Protein AF-A0A5N8X431-F1 (afdb_monomer)

Mean predicted aligned error: 6.58 Å

Radius of gyration: 12.1 Å; Cα contacts (8 Å, |Δi|>4): 153; chains: 1; bounding box: 30×31×30 Å

Solvent-accessible surface area (backbone atoms only — not comparable to full-atom values): 5668 Å² total; per-residue (Å²): 129,79,76,40,90,82,51,96,41,92,57,31,38,32,69,59,60,76,90,48,46,66,59,46,61,71,66,29,78,81,65,26,29,38,34,37,30,23,66,58,78,63,86,53,52,80,65,50,66,90,36,86,57,51,46,81,43,75,53,60,50,85,88,57,97,40,44,24,39,34,29,41,56,88,43,33,19,68,36,58,39,78,55,50,64,63,52,44,55,40,46,59,68,58,66,80,104

pLDDT: mean 82.47, std 11.88, range [44.91, 93.44]

Foldseek 3Di:
DAPCPPDPQPQASHFAPPVCVVVLVVPLPVQAKEKEQQCQPCLQVVLCVVVPRYDYDYHHDPPDSFRMFIAGSVRGTQDGHRDSVVVNVSCVVPVVD

Secondary structure (DSSP, 8-state):
--S-TT-SSTTTTSBPPGGGHHHHHHHSTTS-EEEEESS-S-TTHHHHTT-TTEEEEE---SS-SSSEEEE-TTSBEEEEES-HHHHHHHHHHHHT-

Organism: NCBI:txid2596892

Sequence (97 aa):
MDYAPESEQPLVGRFLPSVFREVAAEYMSDGRFLLLDLVGDGSIDAAVDGADRVRLVHRPVPDPDAAALLVRPDGYVAWAGADTTGLRDALDRWYAV

Structure (mmCIF, N/CA/C/O backbone):
data_AF-A0A5N8X431-F1
#
_entry.id   AF-A0A5N8X431-F1
#
loop_
_atom_site.group_PDB
_atom_site.id
_atom_site.type_symbol
_atom_site.label_atom_id
_atom_site.label_alt_id
_atom_site.label_comp_id
_atom_site.label_asym_id
_atom_site.label_entity_id
_atom_site.label_seq_id
_atom_site.pdbx_PDB_ins_code
_atom_site.Cartn_x
_atom_site.Cartn_y
_atom_site.Cartn_z
_atom_site.occupancy
_atom_site.B_iso_or_equiv
_atom_site.auth_seq_id
_atom_site.auth_comp_id
_atom_site.auth_asym_id
_atom_site.auth_atom_id
_atom_site.pdbx_PDB_model_num
ATOM 1 N N . MET A 1 1 ? -6.555 -18.275 -7.668 1.00 51.38 1 MET A N 1
ATOM 2 C CA . MET A 1 1 ? -7.949 -17.798 -7.710 1.00 51.38 1 MET A CA 1
ATOM 3 C C . MET A 1 1 ? -7.844 -16.292 -7.820 1.00 51.38 1 MET A C 1
ATOM 5 O O . MET A 1 1 ? -7.550 -15.646 -6.827 1.00 51.38 1 MET A O 1
ATOM 9 N N . ASP A 1 2 ? -7.893 -15.778 -9.045 1.00 44.91 2 ASP A N 1
ATOM 10 C CA . ASP A 1 2 ? -7.684 -14.365 -9.362 1.00 44.91 2 ASP A CA 1
ATOM 11 C C . ASP A 1 2 ? -8.960 -13.579 -9.031 1.00 44.91 2 ASP A C 1
ATOM 13 O O . ASP A 1 2 ? -10.030 -13.874 -9.558 1.00 44.91 2 ASP A O 1
ATOM 17 N N . TYR A 1 3 ? -8.859 -12.621 -8.106 1.00 53.69 3 TYR A N 1
ATOM 18 C CA . TYR A 1 3 ? -10.009 -11.869 -7.580 1.00 53.69 3 TYR A CA 1
ATOM 19 C C . TYR A 1 3 ? -10.270 -10.546 -8.332 1.00 53.69 3 TYR A C 1
ATOM 21 O O . TYR A 1 3 ? -11.252 -9.862 -8.060 1.00 53.69 3 TYR A O 1
ATOM 29 N N . ALA A 1 4 ? -9.416 -10.187 -9.295 1.00 48.72 4 ALA A N 1
ATOM 30 C CA . ALA A 1 4 ? -9.549 -8.976 -10.107 1.00 48.72 4 ALA A CA 1
ATOM 31 C C . ALA A 1 4 ? -9.214 -9.255 -11.590 1.00 48.72 4 ALA A C 1
ATOM 33 O O . ALA A 1 4 ? -8.167 -8.837 -12.076 1.00 48.72 4 ALA A O 1
ATOM 34 N N . PRO A 1 5 ? -10.076 -9.983 -12.326 1.00 47.88 5 PRO A N 1
ATOM 35 C CA . PRO A 1 5 ? -9.832 -10.333 -13.731 1.00 47.88 5 PRO A CA 1
ATOM 36 C C . PRO A 1 5 ? -9.905 -9.139 -14.704 1.00 47.88 5 PRO A C 1
ATOM 38 O O . PRO A 1 5 ? -9.578 -9.301 -15.875 1.00 47.88 5 PRO A O 1
ATOM 41 N N . GLU A 1 6 ? -10.335 -7.963 -14.237 1.00 47.84 6 GLU A N 1
ATOM 42 C CA . GLU A 1 6 ? -10.516 -6.743 -15.042 1.00 47.84 6 GLU A CA 1
ATOM 43 C C . GLU A 1 6 ? -9.416 -5.693 -14.816 1.00 47.84 6 GLU A C 1
ATOM 45 O O . GLU A 1 6 ? -9.422 -4.646 -15.457 1.00 47.84 6 GLU A O 1
ATOM 50 N N . SER A 1 7 ? -8.471 -5.933 -13.903 1.00 51.28 7 SER A N 1
ATOM 51 C CA . SER A 1 7 ? -7.381 -4.987 -13.671 1.00 51.28 7 SER A CA 1
ATOM 52 C C . SER A 1 7 ? -6.321 -5.127 -14.763 1.00 51.28 7 SER A C 1
ATOM 54 O O . SER A 1 7 ? -5.731 -6.191 -14.926 1.00 51.28 7 SER A O 1
ATOM 56 N N . GLU A 1 8 ? -6.016 -4.028 -15.458 1.00 58.12 8 GLU A N 1
ATOM 57 C CA . GLU A 1 8 ? -4.936 -3.933 -16.463 1.00 58.12 8 GLU A CA 1
ATOM 58 C C . GLU A 1 8 ? -3.536 -4.224 -15.880 1.00 58.12 8 GLU A C 1
ATOM 60 O O . GLU A 1 8 ? -2.551 -4.329 -16.607 1.00 58.12 8 GLU A O 1
ATOM 65 N N . GLN A 1 9 ? -3.453 -4.390 -14.559 1.00 60.75 9 GLN A N 1
ATOM 66 C CA . GLN A 1 9 ? -2.241 -4.624 -13.795 1.00 60.75 9 GLN A CA 1
ATOM 67 C C . GLN A 1 9 ? -2.196 -6.073 -13.279 1.00 60.75 9 GLN A C 1
ATOM 69 O O . GLN A 1 9 ? -2.957 -6.422 -12.369 1.00 60.75 9 GLN A O 1
ATOM 74 N N . PRO A 1 10 ? -1.282 -6.925 -13.789 1.00 66.94 10 PRO A N 1
ATOM 75 C CA . PRO A 1 10 ? -1.273 -8.374 -13.543 1.00 66.94 10 PRO A CA 1
ATOM 76 C C . PRO A 1 10 ? -0.978 -8.781 -12.091 1.00 66.94 10 PRO A C 1
ATOM 78 O O . PRO A 1 10 ? -1.046 -9.966 -11.758 1.00 66.94 10 PRO A O 1
ATOM 81 N N . LEU A 1 11 ? -0.623 -7.826 -11.230 1.00 67.19 11 LEU A N 1
ATOM 82 C CA . LEU A 1 11 ? -0.360 -8.045 -9.809 1.00 67.19 11 LEU A CA 1
ATOM 83 C C . LEU A 1 11 ? -1.608 -7.871 -8.934 1.00 67.19 11 LEU A C 1
ATOM 85 O O . LEU A 1 11 ? -1.639 -8.412 -7.830 1.00 67.19 11 LEU A O 1
ATOM 89 N N . VAL A 1 12 ? -2.641 -7.163 -9.399 1.00 76.56 12 VAL A N 1
ATOM 90 C CA . VAL A 1 12 ? -3.844 -6.900 -8.596 1.00 76.56 12 VAL A CA 1
ATOM 91 C C . VAL A 1 12 ? -4.623 -8.196 -8.361 1.00 76.56 12 VAL A C 1
ATOM 93 O O . VAL A 1 12 ? -4.833 -9.001 -9.265 1.00 76.56 12 VAL A O 1
ATOM 96 N N . GLY A 1 13 ? -5.034 -8.431 -7.114 1.00 73.12 13 GLY A N 1
ATOM 97 C CA . GLY A 1 13 ? -5.726 -9.652 -6.701 1.00 73.12 13 GLY A CA 1
ATOM 98 C C . GLY A 1 13 ? -4.813 -10.865 -6.498 1.00 73.12 13 GLY A C 1
ATOM 99 O O . GLY A 1 13 ? -5.314 -11.943 -6.169 1.00 73.12 13 GLY A O 1
ATOM 100 N N . ARG A 1 14 ? -3.491 -10.713 -6.651 1.00 80.00 14 ARG A N 1
ATOM 101 C CA . ARG A 1 14 ? -2.504 -11.756 -6.339 1.00 80.00 14 ARG A CA 1
ATOM 102 C C . ARG A 1 14 ? -1.903 -11.560 -4.955 1.00 80.00 14 ARG A C 1
ATOM 104 O O . ARG A 1 14 ? -1.955 -10.477 -4.375 1.00 80.00 14 ARG A O 1
ATOM 111 N N . PHE A 1 15 ? -1.324 -12.634 -4.427 1.00 80.38 15 PHE A N 1
ATOM 112 C CA . PHE A 1 15 ? -0.537 -12.556 -3.203 1.00 80.38 15 PHE A CA 1
ATOM 113 C C . PHE A 1 15 ? 0.730 -11.736 -3.451 1.00 80.38 15 PHE A C 1
ATOM 115 O O . PHE A 1 15 ? 1.329 -11.837 -4.526 1.00 80.38 15 PHE A O 1
ATOM 122 N N . LEU A 1 16 ? 1.141 -10.961 -2.449 1.00 82.75 16 LEU A N 1
ATOM 123 C CA . LEU A 1 16 ? 2.332 -10.126 -2.500 1.00 82.75 16 LEU A CA 1
ATOM 124 C C . LEU A 1 16 ? 3.550 -10.922 -3.013 1.00 82.75 16 LEU A C 1
ATOM 126 O O . LEU A 1 16 ? 3.811 -12.022 -2.500 1.00 82.75 16 LEU A O 1
ATOM 130 N N . PRO A 1 17 ? 4.319 -10.386 -3.983 1.00 83.75 17 PRO A N 1
ATOM 131 C CA . PRO A 1 17 ? 5.537 -11.028 -4.457 1.00 83.75 17 PRO A CA 1
ATOM 132 C C . PRO A 1 17 ? 6.470 -11.398 -3.301 1.00 83.75 17 PRO A C 1
ATOM 134 O O . PRO A 1 17 ? 6.651 -10.630 -2.354 1.00 83.75 17 PRO A O 1
ATOM 137 N N . SER A 1 18 ? 7.091 -12.579 -3.375 1.00 85.06 18 SER A N 1
ATOM 138 C CA . SER A 1 18 ? 7.882 -13.137 -2.268 1.00 85.06 18 SER A CA 1
ATOM 139 C C . SER A 1 18 ? 9.037 -12.240 -1.819 1.00 85.06 18 SER A C 1
ATOM 141 O O . SER A 1 18 ? 9.403 -12.278 -0.649 1.00 85.06 18 SER A O 1
ATOM 143 N N . VAL A 1 19 ? 9.563 -11.407 -2.720 1.00 85.25 19 VAL A N 1
ATOM 144 C CA . VAL A 1 19 ? 10.606 -10.404 -2.446 1.00 85.25 19 VAL A CA 1
ATOM 145 C C . VAL A 1 19 ? 10.185 -9.352 -1.409 1.00 85.25 19 VAL A C 1
ATOM 147 O O . VAL A 1 19 ? 11.035 -8.816 -0.707 1.00 85.25 19 VAL A O 1
ATOM 150 N N . PHE A 1 20 ? 8.884 -9.094 -1.244 1.00 88.12 20 PHE A N 1
ATOM 151 C CA . PHE A 1 20 ? 8.364 -8.122 -0.276 1.00 88.12 20 PHE A CA 1
ATOM 152 C C . PHE A 1 20 ? 7.798 -8.773 0.996 1.00 88.12 20 PHE A C 1
ATOM 154 O O . PHE A 1 20 ? 7.239 -8.079 1.842 1.00 88.12 20 PHE A O 1
ATOM 161 N N . ARG A 1 21 ? 7.942 -10.095 1.174 1.00 84.50 21 ARG A N 1
ATOM 162 C CA . ARG A 1 21 ? 7.388 -10.802 2.345 1.00 84.50 21 ARG A CA 1
ATOM 163 C C . ARG A 1 21 ? 7.971 -10.339 3.672 1.00 84.50 21 ARG A C 1
ATOM 165 O O . ARG A 1 21 ? 7.227 -10.255 4.640 1.00 84.50 21 ARG A O 1
ATOM 172 N N . GLU A 1 22 ? 9.267 -10.049 3.723 1.00 86.75 22 GLU A N 1
ATOM 173 C CA . GLU A 1 22 ? 9.899 -9.561 4.954 1.00 86.75 22 GLU A CA 1
ATOM 174 C C . GLU A 1 22 ? 9.358 -8.181 5.337 1.00 86.75 22 GLU A C 1
ATOM 176 O O . GLU A 1 22 ? 9.005 -7.955 6.489 1.00 86.75 22 GLU A O 1
ATOM 181 N N . VAL A 1 23 ? 9.172 -7.307 4.343 1.00 87.88 23 VAL A N 1
ATOM 182 C CA . VAL A 1 23 ? 8.565 -5.980 4.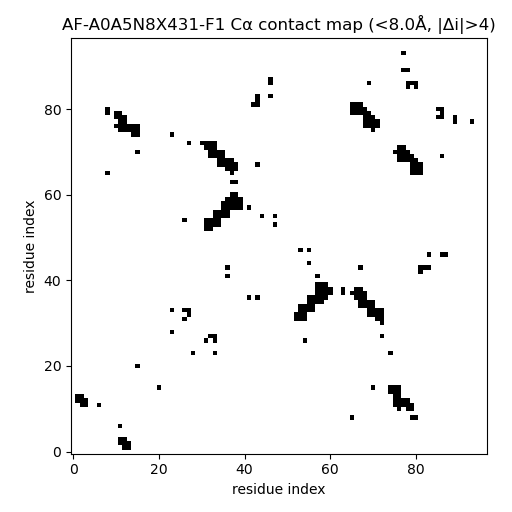521 1.00 87.88 23 VAL A CA 1
ATOM 183 C C . VAL A 1 23 ? 7.127 -6.113 5.019 1.00 87.88 23 VAL A C 1
ATOM 185 O O . VAL A 1 23 ? 6.740 -5.460 5.981 1.00 87.88 23 VAL A O 1
ATOM 188 N N . ALA A 1 24 ? 6.339 -7.006 4.420 1.00 85.50 24 ALA A N 1
ATOM 189 C CA . ALA A 1 24 ? 4.988 -7.289 4.891 1.00 85.50 24 ALA A CA 1
ATOM 190 C C . ALA A 1 24 ? 4.966 -7.806 6.336 1.00 85.50 24 ALA A C 1
ATOM 192 O O . ALA A 1 24 ? 4.181 -7.319 7.144 1.00 85.50 24 ALA A O 1
ATOM 193 N N . ALA A 1 25 ? 5.842 -8.749 6.689 1.00 85.00 25 ALA A N 1
ATOM 194 C CA . ALA A 1 25 ? 5.922 -9.277 8.049 1.00 85.00 25 ALA A CA 1
ATOM 195 C C . ALA A 1 25 ? 6.273 -8.184 9.075 1.00 85.00 25 ALA A C 1
ATOM 197 O O . ALA A 1 25 ? 5.687 -8.139 10.157 1.00 85.00 25 ALA A O 1
ATOM 198 N N . GLU A 1 26 ? 7.184 -7.277 8.722 1.00 87.19 26 GLU A N 1
ATOM 199 C CA . GLU A 1 26 ? 7.597 -6.160 9.574 1.00 87.19 26 GLU A CA 1
ATOM 200 C C . GLU A 1 26 ? 6.475 -5.131 9.778 1.00 87.19 26 GLU A C 1
ATOM 202 O O . GLU A 1 26 ? 6.268 -4.641 10.888 1.00 87.19 26 GLU A O 1
ATOM 207 N N . TYR A 1 27 ? 5.726 -4.819 8.719 1.00 87.56 27 TYR A N 1
ATOM 208 C CA . TYR A 1 27 ? 4.869 -3.632 8.676 1.00 87.56 27 TYR A CA 1
ATOM 209 C C . TYR A 1 27 ? 3.365 -3.891 8.720 1.00 87.56 27 TYR A C 1
ATOM 211 O O . TYR A 1 27 ? 2.600 -2.947 8.917 1.00 87.56 27 TYR A O 1
ATOM 219 N N . MET A 1 28 ? 2.935 -5.139 8.541 1.00 85.81 28 MET A N 1
ATOM 220 C CA . MET A 1 28 ? 1.517 -5.516 8.525 1.00 85.81 28 MET A CA 1
ATOM 221 C C . MET A 1 28 ? 1.081 -6.267 9.789 1.00 85.81 28 MET A C 1
ATOM 223 O O . MET A 1 28 ? -0.068 -6.698 9.883 1.00 85.81 28 MET A O 1
ATOM 227 N N . SER A 1 29 ? 1.965 -6.395 10.784 1.00 80.62 29 SER A N 1
ATOM 228 C CA . SER A 1 29 ? 1.678 -7.060 12.067 1.00 80.62 29 SER A CA 1
ATOM 229 C C . SER A 1 29 ? 0.508 -6.421 12.835 1.00 80.62 29 SER A C 1
ATOM 231 O O . SER A 1 29 ? -0.165 -7.075 13.626 1.00 80.62 29 SER A O 1
ATOM 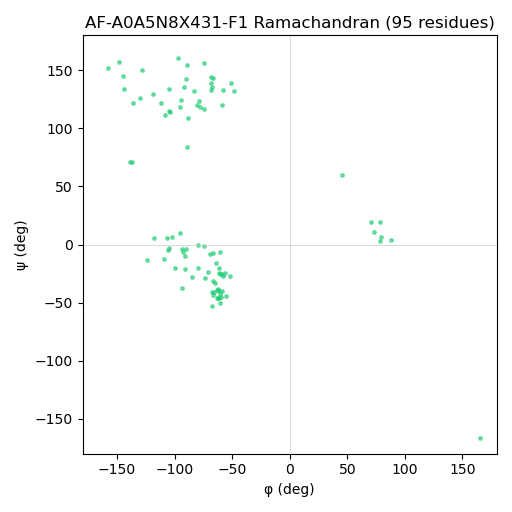233 N N . ASP A 1 30 ? 0.245 -5.144 12.581 1.00 82.25 30 ASP A N 1
ATOM 234 C CA . ASP A 1 30 ? -0.794 -4.313 13.186 1.00 82.25 30 ASP A CA 1
ATOM 235 C C . ASP A 1 30 ? -2.092 -4.236 12.358 1.00 82.25 30 ASP A C 1
ATOM 237 O O . ASP A 1 30 ? -2.980 -3.443 12.667 1.00 82.25 30 ASP A O 1
ATOM 241 N N . GLY A 1 31 ? -2.225 -5.062 11.313 1.00 84.31 31 GLY A N 1
ATOM 242 C CA . GLY A 1 31 ? -3.454 -5.165 10.519 1.00 84.31 31 GLY A CA 1
ATOM 243 C C . GLY A 1 31 ? -3.746 -3.939 9.646 1.00 84.31 31 GLY A C 1
ATOM 244 O O . GLY A 1 31 ? -4.889 -3.731 9.237 1.00 84.31 31 GLY A O 1
ATOM 245 N N . ARG A 1 32 ? -2.730 -3.111 9.378 1.00 88.88 32 ARG A N 1
ATOM 246 C CA . ARG A 1 32 ? -2.815 -1.940 8.497 1.00 88.88 32 ARG A CA 1
ATOM 247 C C . ARG A 1 32 ? -2.509 -2.306 7.047 1.00 88.88 32 ARG A C 1
ATOM 249 O O . ARG A 1 32 ? -1.823 -3.290 6.771 1.00 88.88 32 ARG A O 1
ATOM 256 N N . PHE A 1 33 ? -3.041 -1.510 6.125 1.00 91.19 33 PHE A N 1
ATOM 257 C CA . PHE A 1 33 ? -2.679 -1.601 4.716 1.00 91.19 33 PHE A CA 1
ATOM 258 C C . PHE A 1 33 ? -1.231 -1.150 4.546 1.00 91.19 33 PHE A C 1
ATOM 260 O O . PHE A 1 33 ? -0.783 -0.229 5.226 1.00 91.19 33 PHE A O 1
ATOM 267 N N . LEU A 1 34 ? -0.511 -1.781 3.630 1.00 92.44 34 LEU A N 1
ATOM 268 C CA . LEU A 1 34 ? 0.864 -1.432 3.300 1.00 92.44 34 LEU A CA 1
ATOM 269 C C . LEU A 1 34 ? 0.894 -0.854 1.887 1.00 92.44 34 LEU A C 1
ATOM 271 O O . LEU A 1 34 ? 0.483 -1.522 0.943 1.00 92.44 34 LEU A O 1
ATOM 275 N N . LEU A 1 35 ? 1.376 0.375 1.743 1.00 93.44 35 LEU A N 1
ATOM 276 C CA . LEU A 1 35 ? 1.639 1.002 0.455 1.00 93.44 35 LEU A CA 1
ATOM 277 C C . LEU A 1 35 ? 3.147 0.996 0.217 1.00 93.44 35 LEU A C 1
ATOM 279 O O . LEU A 1 35 ? 3.899 1.633 0.951 1.00 93.44 35 LEU A O 1
ATOM 283 N N . LEU A 1 36 ? 3.583 0.242 -0.786 1.00 93.25 36 LEU A N 1
ATOM 284 C CA . LEU A 1 36 ? 4.973 0.184 -1.218 1.00 93.25 36 LEU A CA 1
ATOM 285 C C . LEU A 1 36 ? 5.175 1.161 -2.368 1.00 93.25 36 LEU A C 1
ATOM 287 O O . LEU A 1 36 ? 4.579 0.973 -3.425 1.00 93.25 36 LEU A O 1
ATOM 291 N N . ASP A 1 37 ? 6.033 2.156 -2.175 1.00 93.38 37 ASP A N 1
ATOM 292 C CA . ASP A 1 37 ? 6.544 2.994 -3.260 1.00 93.38 37 ASP A CA 1
ATOM 293 C C . ASP A 1 37 ? 7.803 2.333 -3.841 1.00 93.38 37 ASP A C 1
ATOM 295 O O . ASP A 1 37 ? 8.841 2.260 -3.179 1.00 93.38 37 ASP A O 1
ATOM 299 N N . LEU A 1 38 ? 7.686 1.795 -5.056 1.00 92.12 38 LEU A N 1
ATOM 300 C CA . LEU A 1 38 ? 8.741 1.050 -5.746 1.00 92.12 38 LEU A CA 1
ATOM 301 C C . LEU A 1 38 ? 9.635 1.938 -6.618 1.00 92.12 38 LEU A C 1
ATOM 303 O O . LEU A 1 38 ? 10.672 1.467 -7.087 1.00 92.12 38 LEU A O 1
ATOM 307 N N . VAL A 1 39 ? 9.262 3.204 -6.817 1.00 90.50 39 VAL A N 1
ATOM 308 C CA . VAL A 1 39 ? 10.088 4.210 -7.503 1.00 90.50 39 VAL A CA 1
ATOM 309 C C . VAL A 1 39 ? 10.902 5.003 -6.481 1.00 90.50 39 VAL A C 1
ATOM 311 O O . VAL A 1 39 ? 12.077 5.283 -6.716 1.00 90.50 39 VAL A O 1
ATOM 314 N N . GLY A 1 40 ? 10.317 5.300 -5.319 1.00 86.88 40 GLY A N 1
ATOM 315 C CA . GLY A 1 40 ? 10.962 6.062 -4.251 1.00 86.88 40 GLY A CA 1
ATOM 316 C C . GLY A 1 40 ? 10.982 7.572 -4.503 1.00 86.88 40 GLY A C 1
ATOM 317 O O . GLY A 1 40 ? 11.822 8.261 -3.925 1.00 86.88 40 GLY A O 1
ATOM 318 N N . ASP A 1 41 ? 10.125 8.081 -5.392 1.00 85.75 41 ASP A N 1
ATOM 319 C CA . ASP A 1 41 ? 10.059 9.501 -5.764 1.00 85.75 41 ASP A CA 1
ATOM 320 C C . ASP A 1 41 ? 9.044 10.304 -4.932 1.00 85.75 41 ASP A C 1
ATOM 322 O O . ASP A 1 41 ? 8.995 11.530 -5.042 1.00 85.75 41 ASP A O 1
ATOM 326 N N . GLY A 1 42 ? 8.255 9.627 -4.091 1.00 84.25 42 GLY A N 1
ATOM 327 C CA . GLY A 1 42 ? 7.252 10.247 -3.229 1.00 84.25 42 GLY A CA 1
ATOM 328 C C . GLY A 1 42 ? 6.006 10.752 -3.967 1.00 84.25 42 GLY A C 1
ATOM 329 O O . GLY A 1 42 ? 5.184 11.464 -3.386 1.00 84.25 42 GLY A O 1
ATOM 330 N N . SER A 1 43 ? 5.826 10.399 -5.247 1.00 84.06 43 SER A N 1
ATOM 331 C CA . SER A 1 43 ? 4.713 10.886 -6.082 1.00 84.06 43 SER A CA 1
ATOM 332 C C . SER A 1 43 ? 3.324 10.501 -5.547 1.00 84.06 43 SER A C 1
ATOM 334 O O . SER A 1 43 ? 2.321 11.135 -5.885 1.00 84.06 43 SER A O 1
ATOM 336 N N . ILE A 1 44 ? 3.255 9.474 -4.698 1.00 85.75 44 ILE A N 1
ATOM 337 C CA . ILE A 1 44 ? 2.017 8.927 -4.129 1.00 85.75 44 ILE A CA 1
ATOM 338 C C . ILE A 1 44 ? 1.783 9.291 -2.656 1.00 85.75 44 ILE A C 1
ATOM 340 O O . ILE A 1 44 ? 0.707 9.006 -2.131 1.00 85.75 44 ILE A O 1
ATOM 344 N N . ASP A 1 45 ? 2.726 9.959 -1.992 1.00 88.12 45 ASP A N 1
ATOM 345 C CA . ASP A 1 45 ? 2.673 10.237 -0.548 1.00 88.12 45 ASP A CA 1
ATOM 346 C C . ASP A 1 45 ? 1.443 11.068 -0.183 1.00 88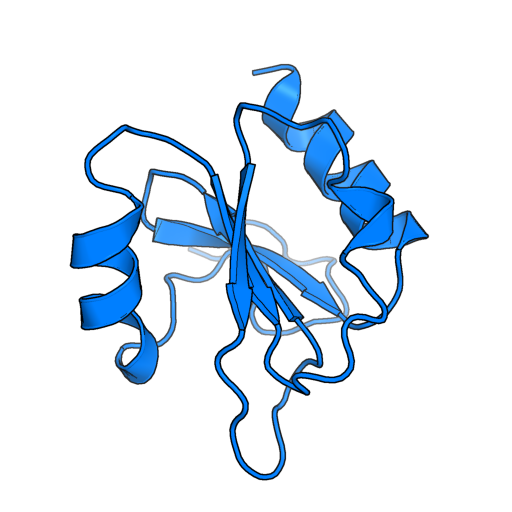.12 45 ASP A C 1
ATOM 348 O O . ASP A 1 45 ? 0.706 10.761 0.754 1.00 88.12 45 ASP A O 1
ATOM 352 N N . ALA A 1 46 ? 1.150 12.074 -1.009 1.00 86.50 46 ALA A N 1
ATOM 353 C CA . ALA A 1 46 ? -0.007 12.948 -0.848 1.00 86.50 46 ALA A CA 1
ATOM 354 C C . ALA A 1 46 ? -1.359 12.218 -0.985 1.00 86.50 46 ALA A C 1
ATOM 356 O O . ALA A 1 46 ? -2.399 12.773 -0.632 1.00 86.50 46 ALA A O 1
ATOM 357 N N . ALA A 1 47 ? -1.390 10.997 -1.530 1.00 84.00 47 ALA A N 1
ATOM 358 C CA . ALA A 1 47 ? -2.614 10.203 -1.608 1.00 84.00 47 ALA A CA 1
ATOM 359 C C . ALA A 1 47 ? -2.955 9.509 -0.282 1.00 84.00 47 ALA A C 1
ATOM 361 O O . ALA A 1 47 ? -4.113 9.149 -0.079 1.00 84.00 47 ALA A O 1
ATOM 362 N N . VAL A 1 48 ? -1.970 9.342 0.603 1.00 85.31 48 VAL A N 1
ATOM 363 C CA . VAL A 1 48 ? -2.117 8.688 1.912 1.00 85.31 48 VAL A CA 1
ATOM 364 C C . VAL A 1 48 ? -1.808 9.613 3.085 1.00 85.31 48 VAL A C 1
ATOM 366 O O . VAL A 1 48 ? -1.818 9.169 4.233 1.00 85.31 48 VAL A O 1
ATOM 369 N N . ASP A 1 49 ? -1.569 10.897 2.823 1.00 83.25 49 ASP A N 1
ATOM 370 C CA . ASP A 1 49 ? -1.415 11.902 3.869 1.00 83.25 49 ASP A CA 1
ATOM 371 C C . ASP A 1 49 ? -2.688 11.965 4.733 1.00 83.25 49 ASP A C 1
ATOM 373 O O . ASP A 1 49 ? -3.797 12.168 4.235 1.00 83.25 49 ASP A O 1
ATOM 377 N N . GLY A 1 50 ? -2.539 11.704 6.034 1.00 78.31 50 GLY A N 1
ATOM 378 C CA . GLY A 1 50 ? -3.654 11.587 6.983 1.00 78.31 50 GLY A CA 1
ATOM 379 C C . GLY A 1 50 ? -4.413 10.250 6.973 1.00 78.31 50 GLY A C 1
ATOM 380 O O . GLY A 1 50 ? -5.419 10.120 7.669 1.00 78.31 50 GLY A O 1
ATOM 381 N N . ALA A 1 51 ? -3.962 9.236 6.228 1.00 84.00 51 ALA A N 1
ATOM 382 C CA . ALA A 1 51 ? -4.585 7.914 6.221 1.00 84.00 51 ALA A CA 1
ATOM 383 C C . ALA A 1 51 ? -3.986 6.994 7.306 1.00 84.00 51 ALA A C 1
ATOM 385 O O . ALA A 1 51 ? -3.152 6.143 7.015 1.00 84.00 51 ALA A O 1
ATOM 386 N N . ASP A 1 52 ? -4.462 7.082 8.554 1.00 82.62 52 ASP A N 1
ATOM 387 C CA . ASP A 1 52 ? -3.918 6.325 9.707 1.00 82.62 52 ASP A CA 1
ATOM 388 C C . ASP A 1 52 ? -3.877 4.790 9.540 1.00 82.62 52 ASP A C 1
ATOM 390 O O . ASP A 1 52 ? -3.091 4.097 10.200 1.00 82.62 52 ASP A O 1
ATOM 394 N N . ARG A 1 53 ? -4.739 4.240 8.673 1.00 86.00 53 ARG A N 1
ATOM 395 C CA . ARG A 1 53 ? -4.809 2.799 8.371 1.00 86.00 53 ARG A CA 1
ATOM 396 C C . ARG A 1 53 ? -3.901 2.364 7.205 1.00 86.00 53 ARG A C 1
ATOM 398 O O . ARG A 1 53 ? -3.824 1.155 6.973 1.00 86.00 53 ARG A O 1
ATOM 405 N N . VAL A 1 54 ? -3.202 3.282 6.521 1.00 90.31 54 VAL A N 1
ATOM 406 C CA . VAL A 1 54 ? -2.155 2.958 5.535 1.00 90.31 54 VAL A CA 1
ATOM 407 C C . VAL A 1 54 ? -0.791 3.236 6.140 1.00 90.31 54 VAL A C 1
ATOM 409 O O . VAL A 1 54 ? -0.537 4.294 6.705 1.00 90.31 54 VAL A O 1
ATOM 412 N N . ARG A 1 55 ? 0.124 2.291 5.967 1.00 91.75 55 ARG A N 1
ATOM 413 C CA . ARG A 1 55 ? 1.543 2.499 6.194 1.00 91.75 55 ARG A CA 1
ATOM 414 C C . ARG A 1 55 ? 2.254 2.613 4.854 1.00 91.75 55 ARG A C 1
ATOM 416 O O . ARG A 1 55 ? 2.295 1.647 4.098 1.00 91.75 55 ARG A O 1
ATOM 423 N N . LEU A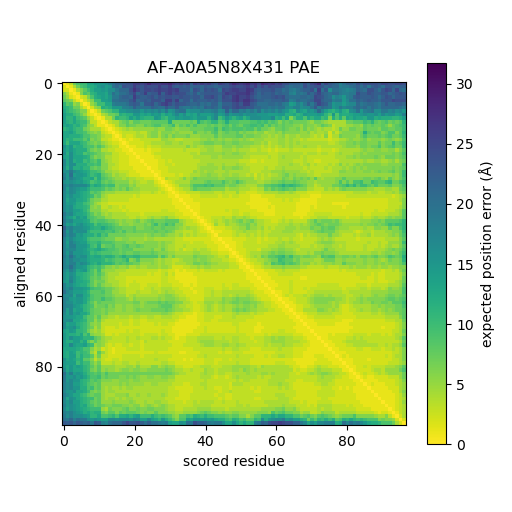 1 56 ? 2.815 3.783 4.580 1.00 92.06 56 LEU A N 1
ATOM 424 C CA . LEU A 1 56 ? 3.670 4.020 3.422 1.00 92.06 56 LEU A CA 1
ATOM 425 C C . LEU A 1 56 ? 5.103 3.567 3.721 1.00 92.06 56 LEU A C 1
ATOM 427 O O . LEU A 1 56 ? 5.655 3.899 4.771 1.00 92.06 56 LEU A O 1
ATOM 431 N N . VAL A 1 57 ? 5.701 2.813 2.801 1.00 92.12 57 VAL A N 1
ATOM 432 C CA . VAL A 1 57 ? 7.099 2.380 2.869 1.00 92.12 57 VAL A CA 1
ATOM 433 C C . VAL A 1 57 ? 7.739 2.546 1.493 1.00 92.12 57 VAL A C 1
ATOM 435 O O . VAL A 1 57 ? 7.311 1.925 0.521 1.00 92.12 57 VAL A O 1
ATOM 438 N N . HIS A 1 58 ? 8.811 3.331 1.417 1.00 92.38 58 HIS A N 1
ATOM 439 C CA . HIS A 1 58 ? 9.601 3.466 0.193 1.00 92.38 58 HIS A CA 1
ATOM 440 C C . HIS A 1 58 ? 10.568 2.288 0.060 1.00 92.38 58 HIS A C 1
ATOM 442 O O . HIS A 1 58 ? 11.420 2.048 0.921 1.00 92.38 58 HIS A O 1
ATOM 448 N N . ARG A 1 59 ? 10.425 1.528 -1.023 1.00 91.00 59 ARG A N 1
ATOM 449 C CA . ARG A 1 59 ? 11.228 0.352 -1.367 1.00 91.00 59 ARG A CA 1
ATOM 450 C C . ARG A 1 59 ? 11.578 0.390 -2.854 1.00 91.00 59 ARG A C 1
ATOM 452 O O . ARG A 1 59 ? 11.070 -0.443 -3.601 1.00 91.00 59 ARG A O 1
ATOM 459 N N . PRO A 1 60 ? 12.465 1.308 -3.273 1.00 90.06 60 PRO A N 1
ATOM 460 C CA . PRO A 1 60 ? 12.868 1.400 -4.665 1.00 90.06 60 PRO A CA 1
ATOM 461 C C . PRO A 1 60 ? 13.469 0.079 -5.152 1.00 90.06 60 PRO A C 1
ATOM 463 O O . PRO A 1 60 ? 14.318 -0.515 -4.477 1.00 90.06 60 PRO A O 1
ATOM 466 N N . VAL A 1 61 ? 13.029 -0.382 -6.321 1.00 87.94 61 VAL A N 1
ATOM 467 C CA . VAL A 1 61 ? 13.571 -1.568 -7.002 1.00 87.94 61 VAL A CA 1
ATOM 468 C C . VAL A 1 61 ? 13.924 -1.213 -8.451 1.00 87.94 61 VAL A C 1
ATOM 470 O O . VAL A 1 61 ? 13.308 -0.312 -9.016 1.00 87.94 61 VAL A O 1
ATOM 473 N N . PRO A 1 62 ? 14.926 -1.867 -9.064 1.00 87.44 62 PRO A N 1
ATOM 474 C CA . PRO A 1 62 ? 15.237 -1.644 -10.474 1.00 87.44 62 PRO A CA 1
ATOM 475 C C . PRO A 1 62 ? 14.103 -2.166 -11.365 1.00 87.44 62 PRO A C 1
ATOM 477 O O . PRO A 1 62 ? 13.609 -3.267 -11.127 1.00 87.44 62 PRO A O 1
ATOM 480 N N . ASP A 1 63 ? 13.725 -1.374 -12.372 1.00 82.31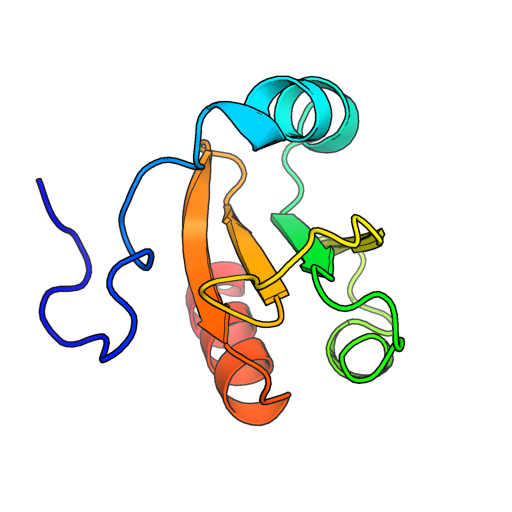 63 ASP A N 1
ATOM 481 C CA . ASP A 1 63 ? 12.726 -1.706 -13.401 1.00 82.31 63 ASP A CA 1
ATOM 482 C C . ASP A 1 63 ? 11.440 -2.354 -12.837 1.00 82.31 63 ASP A C 1
ATOM 484 O O . ASP A 1 63 ? 11.121 -3.498 -13.172 1.00 82.31 63 ASP A O 1
ATOM 488 N N . PRO A 1 64 ? 10.702 -1.664 -11.944 1.00 84.44 64 PRO A N 1
ATOM 489 C CA . PRO A 1 64 ? 9.514 -2.239 -11.335 1.00 84.44 64 PRO A CA 1
ATOM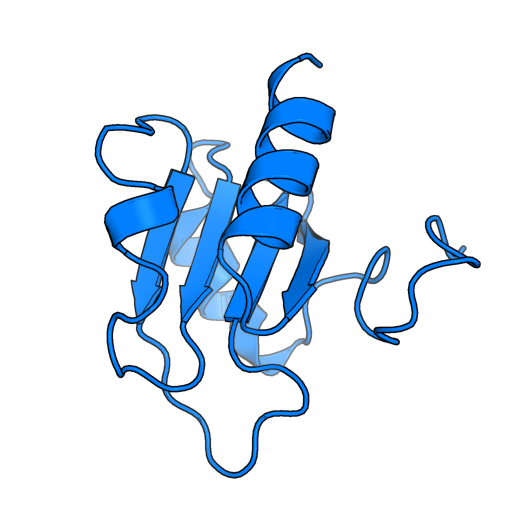 490 C C . PRO A 1 64 ? 8.384 -2.411 -12.358 1.00 84.44 64 PRO A C 1
ATOM 492 O O . PRO A 1 64 ? 8.091 -1.499 -13.129 1.00 84.44 64 PRO A O 1
ATOM 495 N N . ASP A 1 65 ? 7.667 -3.538 -12.287 1.00 81.88 65 ASP A N 1
ATOM 496 C CA . ASP A 1 65 ? 6.463 -3.778 -13.102 1.00 81.88 65 ASP A CA 1
ATOM 497 C C . ASP A 1 65 ? 5.336 -2.758 -12.818 1.00 81.88 65 ASP A C 1
ATOM 499 O O . ASP A 1 65 ? 4.480 -2.514 -13.667 1.00 81.88 65 ASP A O 1
ATOM 503 N N . ALA A 1 66 ? 5.325 -2.157 -11.623 1.00 87.56 66 ALA A N 1
ATOM 504 C CA . ALA A 1 66 ? 4.406 -1.094 -11.221 1.00 87.56 66 ALA A CA 1
ATOM 505 C C . ALA A 1 66 ? 5.114 -0.091 -10.303 1.00 87.56 66 ALA A C 1
ATOM 507 O O . ALA A 1 66 ? 5.924 -0.488 -9.471 1.00 87.56 66 ALA A O 1
ATOM 508 N N . ALA A 1 67 ? 4.783 1.198 -10.400 1.00 89.75 67 ALA A N 1
ATOM 509 C CA . ALA A 1 67 ? 5.463 2.223 -9.603 1.00 89.75 67 ALA A CA 1
ATOM 510 C C . ALA A 1 67 ? 5.184 2.107 -8.094 1.00 89.75 67 ALA A C 1
ATOM 512 O O . ALA A 1 67 ? 6.049 2.410 -7.279 1.00 89.75 67 ALA A O 1
ATOM 513 N N . ALA A 1 68 ? 3.999 1.635 -7.716 1.00 91.88 68 ALA A N 1
ATOM 514 C CA . ALA A 1 68 ? 3.611 1.406 -6.336 1.00 91.88 68 ALA A CA 1
ATOM 515 C C . ALA A 1 68 ? 2.630 0.233 -6.209 1.00 91.88 68 ALA A C 1
ATOM 517 O O . ALA A 1 68 ? 1.934 -0.121 -7.165 1.00 91.88 68 ALA A O 1
ATOM 518 N N . LEU A 1 69 ? 2.567 -0.360 -5.014 1.00 92.44 69 LEU A N 1
ATOM 519 C CA . LEU A 1 69 ? 1.667 -1.464 -4.668 1.00 92.44 69 LEU A CA 1
ATOM 520 C C . LEU A 1 69 ? 0.911 -1.158 -3.374 1.00 92.44 69 LEU A C 1
ATOM 522 O O . LEU A 1 69 ? 1.533 -0.933 -2.339 1.00 92.44 69 LEU A O 1
ATOM 526 N N . LEU A 1 70 ? -0.418 -1.243 -3.403 1.00 92.62 70 LEU A N 1
ATOM 527 C CA . LEU A 1 70 ? -1.249 -1.266 -2.201 1.00 92.62 70 LEU A CA 1
ATOM 528 C C . LEU A 1 70 ? -1.539 -2.715 -1.816 1.00 92.62 70 LEU A C 1
ATOM 530 O O . LEU A 1 70 ? -2.103 -3.479 -2.599 1.00 92.62 70 LEU A O 1
ATOM 534 N N . VAL A 1 71 ? -1.203 -3.078 -0.587 1.00 91.38 71 VAL A N 1
ATOM 535 C CA . VAL A 1 71 ? -1.300 -4.434 -0.050 1.00 91.38 71 VAL A CA 1
ATOM 536 C C . VAL A 1 71 ? -2.253 -4.435 1.138 1.00 91.38 71 VAL A C 1
ATOM 538 O O . VAL A 1 71 ? -2.136 -3.627 2.062 1.00 91.38 71 VAL A O 1
ATOM 541 N N . ARG A 1 72 ? -3.212 -5.354 1.113 1.00 90.56 72 ARG A N 1
ATOM 542 C CA . ARG A 1 72 ? -4.167 -5.581 2.197 1.00 90.56 72 ARG A CA 1
ATOM 543 C C . ARG A 1 72 ? -3.506 -6.300 3.368 1.00 90.56 72 ARG A C 1
ATOM 545 O O . ARG A 1 72 ? -2.591 -7.077 3.121 1.00 90.56 72 ARG A O 1
ATOM 552 N N . PRO A 1 73 ? -4.032 -6.172 4.600 1.00 87.88 73 PRO A N 1
ATOM 553 C CA . PRO A 1 73 ? -3.549 -6.900 5.781 1.00 87.88 73 PRO A CA 1
ATOM 554 C C . PRO A 1 73 ? -3.441 -8.426 5.607 1.00 87.88 73 PRO A C 1
ATOM 556 O O . PRO A 1 73 ? -2.620 -9.072 6.249 1.00 87.88 73 PRO A O 1
ATOM 559 N N . ASP A 1 74 ? -4.247 -9.008 4.718 1.00 87.44 74 ASP A N 1
ATOM 560 C CA . ASP A 1 74 ? -4.228 -10.433 4.354 1.00 87.44 74 ASP A CA 1
ATOM 561 C C . ASP A 1 74 ? -3.118 -10.830 3.355 1.00 87.44 74 ASP A C 1
ATOM 563 O O . ASP A 1 74 ? -2.985 -12.007 3.012 1.00 87.44 74 ASP A O 1
ATOM 567 N N . GLY A 1 75 ? -2.299 -9.878 2.904 1.00 86.62 75 GLY A N 1
ATOM 568 C CA . GLY A 1 75 ? -1.164 -10.111 2.011 1.00 86.62 75 GLY A CA 1
ATOM 569 C C . GLY A 1 75 ? -1.503 -10.074 0.522 1.00 86.62 75 GLY A C 1
ATOM 570 O O . GLY A 1 75 ? -0.619 -10.324 -0.298 1.00 86.62 75 GLY A O 1
ATOM 571 N N . TYR A 1 76 ? -2.744 -9.760 0.144 1.00 88.44 76 TYR A N 1
ATOM 572 C CA . TYR A 1 76 ? -3.121 -9.601 -1.259 1.00 88.44 76 TYR A CA 1
ATOM 573 C C . TYR A 1 76 ? -2.935 -8.164 -1.740 1.00 88.44 76 TYR A C 1
ATOM 575 O O . TYR A 1 76 ? -3.220 -7.200 -1.030 1.00 88.44 76 TYR A O 1
ATOM 583 N N . VAL A 1 77 ? -2.494 -8.023 -2.986 1.00 90.38 77 VAL A N 1
ATOM 584 C CA . VAL A 1 77 ? -2.363 -6.728 -3.653 1.00 90.38 77 VAL A CA 1
ATOM 585 C C . VAL A 1 77 ? -3.757 -6.226 -4.034 1.00 90.38 77 VAL A C 1
ATOM 587 O O . VAL A 1 77 ? -4.461 -6.844 -4.833 1.00 90.38 77 VAL A O 1
ATOM 590 N N . ALA A 1 78 ? -4.163 -5.105 -3.447 1.00 89.81 78 ALA A N 1
ATOM 591 C CA . ALA A 1 78 ? -5.419 -4.417 -3.727 1.00 89.81 78 ALA A CA 1
ATOM 592 C C . ALA A 1 78 ? -5.326 -3.468 -4.927 1.00 89.81 78 ALA A C 1
ATOM 594 O O . ALA A 1 78 ? -6.340 -3.235 -5.581 1.00 89.81 78 ALA A O 1
ATOM 595 N N . TRP A 1 79 ? -4.138 -2.924 -5.201 1.00 92.00 79 TRP A N 1
ATOM 596 C CA . TRP A 1 79 ? -3.877 -2.025 -6.324 1.00 92.00 79 TRP A CA 1
ATOM 597 C C . TRP A 1 79 ? -2.386 -2.014 -6.674 1.00 92.00 79 TRP A C 1
ATOM 599 O O . TRP A 1 79 ? -1.538 -2.242 -5.811 1.00 92.00 79 TRP A O 1
ATOM 609 N N . ALA A 1 80 ? -2.083 -1.754 -7.941 1.00 90.94 80 ALA A N 1
ATOM 610 C CA . ALA A 1 80 ? -0.738 -1.571 -8.462 1.00 90.94 80 ALA A CA 1
ATOM 611 C C . ALA A 1 80 ? -0.791 -0.488 -9.542 1.00 90.94 80 ALA A C 1
ATOM 613 O O . ALA A 1 80 ? -1.680 -0.534 -10.389 1.00 90.94 80 ALA A O 1
ATOM 614 N N . GLY A 1 81 ? 0.124 0.474 -9.531 1.00 89.81 81 GLY A N 1
ATOM 615 C CA . GLY A 1 81 ? 0.099 1.565 -10.504 1.00 89.81 81 GLY A CA 1
ATOM 616 C C . GLY A 1 81 ? 0.991 2.731 -10.106 1.00 89.81 81 GLY A C 1
ATOM 617 O O . GLY A 1 81 ? 1.834 2.593 -9.226 1.00 89.81 81 GLY A O 1
ATOM 618 N N . ALA A 1 82 ? 0.815 3.867 -10.776 1.00 86.44 82 ALA A N 1
ATOM 619 C CA . ALA A 1 82 ? 1.569 5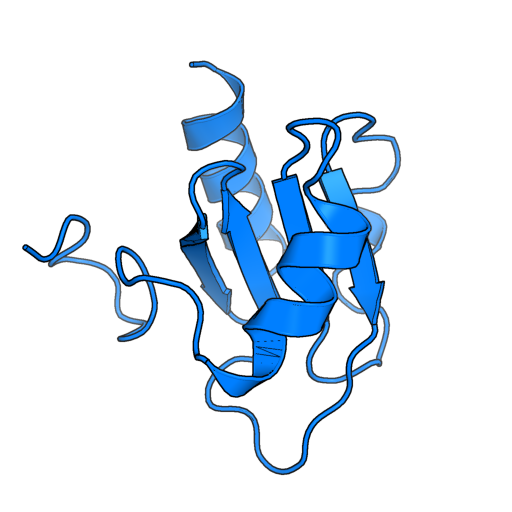.100 -10.518 1.00 86.44 82 ALA A CA 1
ATOM 620 C C . ALA A 1 82 ? 0.662 6.301 -10.214 1.00 86.44 82 ALA A C 1
ATOM 622 O O . ALA A 1 82 ? 1.131 7.345 -9.768 1.00 86.44 82 ALA A O 1
ATOM 623 N N . ASP A 1 83 ? -0.634 6.178 -10.482 1.00 86.62 83 ASP A N 1
ATOM 624 C CA . ASP A 1 83 ? -1.590 7.264 -10.386 1.00 86.62 83 ASP A CA 1
ATOM 625 C C . ASP A 1 83 ? -2.247 7.335 -9.002 1.00 86.62 83 ASP A C 1
ATOM 627 O O . ASP A 1 83 ? -2.695 6.347 -8.420 1.00 86.62 83 ASP A O 1
ATOM 631 N N . THR A 1 84 ? -2.344 8.554 -8.474 1.00 86.81 84 THR A N 1
ATOM 632 C CA . THR A 1 84 ? -2.963 8.807 -7.167 1.00 86.81 84 THR A CA 1
ATOM 633 C C . THR A 1 84 ? -4.481 8.624 -7.186 1.00 86.81 84 THR A C 1
ATOM 635 O O . THR A 1 84 ? -5.070 8.350 -6.143 1.00 86.81 84 THR A O 1
ATOM 638 N N . THR A 1 85 ? -5.124 8.750 -8.351 1.00 86.31 85 THR A N 1
ATOM 639 C CA . THR A 1 85 ? -6.572 8.555 -8.506 1.00 86.31 85 THR A CA 1
ATOM 640 C C . THR A 1 85 ? -6.966 7.098 -8.289 1.00 86.31 85 THR A C 1
ATOM 642 O O . THR A 1 85 ? -7.785 6.826 -7.418 1.00 86.31 85 THR A O 1
ATOM 645 N N . GLY A 1 86 ? -6.341 6.154 -8.992 1.00 86.12 86 GLY A N 1
ATOM 646 C CA . GLY A 1 86 ? -6.601 4.726 -8.838 1.00 86.12 86 GLY A CA 1
ATOM 647 C C . GLY A 1 86 ? -6.215 4.207 -7.455 1.00 86.12 86 GLY A C 1
ATOM 648 O O . GLY A 1 86 ? -6.909 3.351 -6.907 1.00 86.12 86 GLY A O 1
ATOM 649 N N . LEU A 1 87 ? -5.166 4.771 -6.843 1.00 88.00 87 LEU A N 1
ATOM 650 C CA . 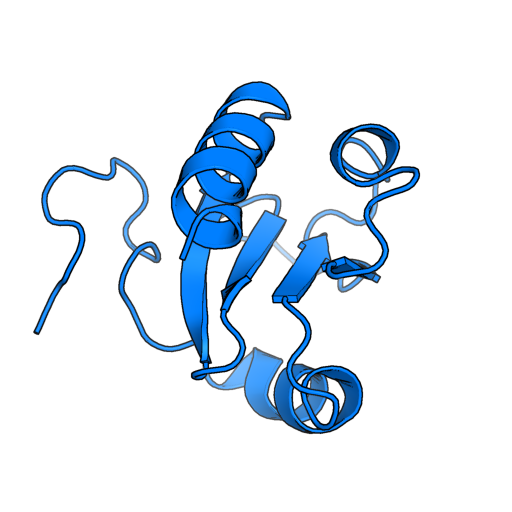LEU A 1 87 ? -4.835 4.496 -5.445 1.00 88.00 87 LEU A CA 1
ATOM 651 C C . LEU A 1 87 ? -5.967 4.932 -4.499 1.00 88.00 87 LEU A C 1
ATOM 653 O O . LEU A 1 87 ? -6.348 4.158 -3.623 1.00 88.00 87 LEU A O 1
ATOM 657 N N . ARG A 1 88 ? -6.532 6.133 -4.677 1.00 87.12 88 ARG A N 1
ATOM 658 C CA . ARG A 1 88 ? -7.675 6.605 -3.874 1.00 87.12 88 ARG A CA 1
ATOM 659 C C . ARG A 1 88 ? -8.914 5.744 -4.087 1.00 87.12 88 ARG A C 1
ATOM 661 O O . ARG A 1 88 ? -9.489 5.300 -3.103 1.00 87.12 88 ARG A O 1
ATOM 668 N N . ASP A 1 89 ? -9.251 5.413 -5.331 1.00 86.69 89 ASP A N 1
ATOM 669 C CA . ASP A 1 89 ? -10.385 4.531 -5.637 1.00 86.69 89 ASP A CA 1
ATOM 670 C C . ASP A 1 89 ? -10.225 3.150 -4.981 1.00 86.69 89 ASP A C 1
ATOM 672 O O . ASP A 1 89 ? -11.181 2.576 -4.450 1.00 86.69 89 ASP A O 1
ATOM 676 N N . ALA A 1 90 ? -9.003 2.608 -4.977 1.00 87.31 90 ALA A N 1
ATOM 677 C CA . ALA A 1 90 ? -8.701 1.365 -4.283 1.00 87.31 90 ALA A CA 1
ATOM 678 C C . ALA A 1 90 ? -8.834 1.516 -2.761 1.00 87.31 90 ALA A C 1
ATOM 680 O O . ALA A 1 90 ? -9.418 0.646 -2.112 1.00 87.31 90 ALA A O 1
ATOM 681 N N . LEU A 1 91 ? -8.328 2.608 -2.186 1.00 86.50 91 LEU A N 1
ATOM 682 C CA . LEU A 1 91 ? -8.474 2.890 -0.761 1.00 86.50 91 LEU A CA 1
ATOM 683 C C . LEU A 1 91 ? -9.948 3.003 -0.375 1.00 86.50 91 LEU A C 1
ATOM 685 O O . LEU A 1 91 ? -10.357 2.275 0.518 1.00 86.50 91 LEU A O 1
ATOM 689 N N . ASP A 1 92 ? -10.758 3.794 -1.079 1.00 85.62 92 ASP A N 1
ATOM 690 C CA . ASP A 1 92 ? -12.205 3.913 -0.846 1.00 85.62 92 ASP A CA 1
ATOM 691 C C . ASP A 1 92 ? -12.912 2.552 -0.914 1.00 85.62 92 ASP A C 1
ATOM 693 O O . ASP A 1 92 ? -13.700 2.197 -0.032 1.00 85.62 92 ASP A O 1
ATOM 697 N N . ARG A 1 93 ? -12.578 1.734 -1.921 1.00 84.00 93 ARG A N 1
ATOM 698 C CA . ARG A 1 93 ? -13.168 0.402 -2.100 1.00 84.00 93 ARG A CA 1
ATOM 699 C C . ARG A 1 93 ? -12.859 -0.551 -0.947 1.00 84.00 93 ARG A C 1
ATOM 701 O O . ARG A 1 93 ? -13.714 -1.360 -0.588 1.00 84.00 93 ARG A O 1
ATOM 708 N N . TRP A 1 94 ? -11.642 -0.510 -0.410 1.00 80.62 94 TRP A N 1
ATOM 709 C CA . TRP A 1 94 ? -11.181 -1.473 0.593 1.00 80.62 94 TRP A CA 1
ATOM 710 C C . TRP A 1 94 ? -11.246 -0.950 2.035 1.00 80.62 94 TRP A C 1
ATOM 712 O O . TRP A 1 94 ? -11.277 -1.759 2.958 1.00 80.62 94 TRP A O 1
ATOM 722 N N . TYR A 1 95 ? -11.304 0.366 2.252 1.00 73.38 95 TYR A N 1
ATOM 723 C CA . TYR A 1 95 ? -11.479 0.974 3.577 1.00 73.38 95 TYR A CA 1
ATOM 724 C C . TYR A 1 95 ? -12.899 0.839 4.117 1.00 73.38 95 TYR A C 1
ATOM 726 O O . TYR A 1 95 ? -13.068 0.815 5.338 1.00 73.38 95 TYR A O 1
ATOM 734 N N . ALA A 1 96 ? -13.896 0.781 3.231 1.00 62.34 96 ALA A N 1
ATOM 735 C CA . ALA A 1 96 ? -15.311 0.702 3.588 1.00 62.34 96 ALA A CA 1
ATOM 736 C C . ALA A 1 96 ? -15.754 -0.679 4.118 1.00 62.34 96 ALA A C 1
ATOM 738 O O . ALA A 1 96 ? -16.930 -0.847 4.446 1.00 62.34 96 ALA A O 1
ATOM 739 N N . VAL A 1 97 ? -14.837 -1.656 4.181 1.00 50.97 97 VAL A N 1
ATOM 740 C CA . VAL A 1 97 ? -15.089 -3.045 4.606 1.00 50.97 97 VAL A CA 1
ATOM 741 C C . VAL A 1 97 ? -14.564 -3.304 6.016 1.00 50.97 97 VAL A C 1
ATOM 743 O O . VAL A 1 97 ? -13.455 -2.819 6.350 1.00 50.97 97 VAL A O 1
#

Nearest PDB structures (foldseek):
  7vwp-assembly2_C-3  TM=7.835E-01  e=3.086E-06  Micromonospora rosaria
  6ui5-assembly1_B  TM=7.470E-01  e=1.557E-05  Streptomyces sp. NRRL 11266
  5vqb-assembly2_B  TM=7.219E-01  e=3.268E-05  Streptomyces venezuelae ATCC 10712
  6brd-assembly1_A  TM=6.826E-01  e=4.898E-05  Streptomyces venezuelae ATCC 10712
  5vqb-assembly3_C  TM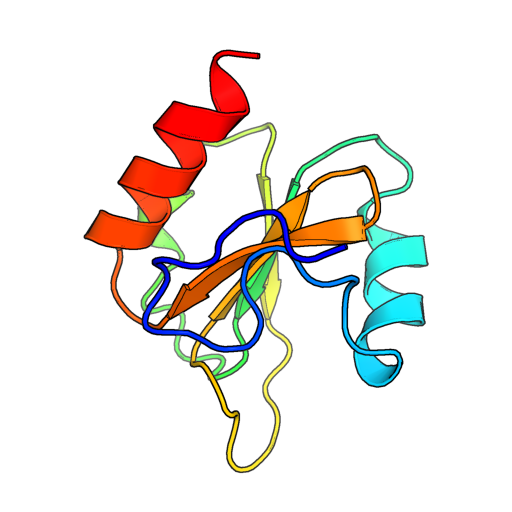=6.873E-01  e=7.340E-05  Streptomyces venezuelae ATCC 10712